Protein AF-A0A366ZRY8-F1 (afdb_monomer_lite)

Secondary structure (DSSP, 8-state):
-HHHHHHHHHHHHHHHHHHHHHHHHHHHHHHHHHHHHHHHH--HHHHHHSTT-SSHHHHHHHHHHHHHHHHHHHHHHHHHHHHHT--

pLDDT: mean 90.9, std 9.03, range [57.91, 98.31]

Structure (mmCIF, N/CA/C/O backbone):
data_AF-A0A366ZRY8-F1
#
_entry.id   AF-A0A366ZRY8-F1
#
loop_
_atom_site.group_PDB
_atom_site.id
_atom_site.type_symbol
_atom_site.label_atom_id
_atom_site.label_alt_id
_atom_site.label_comp_id
_atom_site.label_asym_id
_atom_site.label_entity_id
_atom_site.label_seq_id
_atom_site.pdbx_PDB_ins_code
_atom_site.Cartn_x
_atom_site.Cartn_y
_atom_site.Cartn_z
_atom_site.occupancy
_atom_site.B_iso_or_equiv
_atom_site.auth_seq_id
_atom_site.auth_comp_id
_atom_site.auth_asym_id
_atom_site.auth_atom_id
_atom_site.pdbx_PDB_model_num
ATOM 1 N N . MET A 1 1 ? -20.855 7.732 34.364 1.00 57.91 1 MET A N 1
ATOM 2 C CA . MET A 1 1 ? -20.543 8.304 33.024 1.00 57.91 1 MET A CA 1
ATOM 3 C C . MET A 1 1 ? -19.084 8.113 32.582 1.00 57.91 1 MET A C 1
ATOM 5 O O . MET A 1 1 ? -18.865 7.957 31.385 1.00 57.91 1 MET A O 1
ATOM 9 N N . ALA A 1 2 ? -18.106 8.032 33.497 1.00 63.44 2 ALA A N 1
ATOM 10 C CA . ALA A 1 2 ? -16.674 7.882 33.184 1.00 63.44 2 ALA A CA 1
ATOM 11 C C . ALA A 1 2 ? -16.315 6.700 32.249 1.00 63.44 2 ALA A C 1
ATOM 13 O O . ALA A 1 2 ? -15.501 6.852 31.340 1.00 63.44 2 ALA A O 1
ATOM 14 N N . GLY A 1 3 ? -16.980 5.545 32.386 1.00 69.56 3 GLY A N 1
ATOM 15 C CA . GLY A 1 3 ? -16.725 4.376 31.529 1.00 69.56 3 GLY A CA 1
ATOM 16 C C . GLY A 1 3 ? -17.104 4.559 30.050 1.00 69.56 3 GLY A C 1
ATOM 17 O O . GLY A 1 3 ? -16.479 3.951 29.183 1.00 69.56 3 GLY A O 1
ATOM 18 N N . ARG A 1 4 ? -18.087 5.419 29.736 1.00 70.88 4 ARG A N 1
ATOM 19 C CA . ARG A 1 4 ? -18.488 5.717 28.345 1.00 70.88 4 ARG A CA 1
ATOM 20 C C . ARG A 1 4 ? -17.513 6.678 27.662 1.00 70.88 4 ARG A C 1
ATOM 22 O O . ARG A 1 4 ? -17.192 6.467 26.495 1.00 70.88 4 ARG A O 1
ATOM 29 N N . LEU A 1 5 ? -17.002 7.676 28.389 1.00 72.75 5 LEU A N 1
ATOM 30 C CA . LEU A 1 5 ? -15.960 8.579 27.882 1.00 72.75 5 LEU A CA 1
ATOM 31 C C . LEU A 1 5 ? -14.662 7.818 27.593 1.00 72.75 5 LEU A C 1
ATOM 33 O O . LEU A 1 5 ? -14.139 7.912 26.488 1.00 72.75 5 LEU A O 1
ATOM 37 N N . ARG A 1 6 ? -14.201 6.980 28.531 1.00 70.12 6 ARG A N 1
ATOM 38 C CA . ARG A 1 6 ? -12.970 6.189 28.369 1.00 70.12 6 ARG A CA 1
ATOM 39 C C . ARG A 1 6 ? -13.027 5.241 27.162 1.00 70.12 6 ARG A C 1
ATOM 41 O O . ARG A 1 6 ? -12.049 5.128 26.432 1.00 70.12 6 ARG A O 1
ATOM 48 N N . ARG A 1 7 ? -14.186 4.622 26.891 1.00 73.25 7 ARG A N 1
ATOM 49 C CA . ARG A 1 7 ? -14.389 3.801 25.680 1.00 73.25 7 ARG A CA 1
ATOM 50 C C . ARG A 1 7 ? -14.317 4.621 24.392 1.00 73.25 7 ARG A C 1
ATOM 52 O O . ARG A 1 7 ? -13.720 4.155 23.432 1.00 73.25 7 ARG A O 1
ATOM 59 N N . ARG A 1 8 ? -14.888 5.830 24.356 1.00 73.75 8 ARG A N 1
ATOM 60 C CA . ARG A 1 8 ? -14.834 6.705 23.167 1.00 73.75 8 ARG A CA 1
ATOM 61 C C . ARG A 1 8 ? -13.421 7.218 22.887 1.00 73.75 8 ARG A C 1
ATOM 63 O O . ARG A 1 8 ? -13.004 7.199 21.734 1.00 73.75 8 ARG A O 1
ATOM 70 N N . VAL A 1 9 ? -12.682 7.595 23.932 1.00 80.19 9 VAL A N 1
ATOM 71 C CA . VAL A 1 9 ? -11.294 8.080 23.827 1.00 80.19 9 VAL A CA 1
ATOM 72 C C . VAL A 1 9 ? -10.365 7.033 23.207 1.00 80.19 9 VAL A C 1
ATOM 74 O O . VAL A 1 9 ? -9.470 7.399 22.462 1.00 80.19 9 VAL A O 1
ATOM 77 N N . VAL A 1 10 ? -10.598 5.738 23.446 1.00 79.38 10 VAL A N 1
ATOM 78 C CA . VAL A 1 10 ? -9.807 4.652 22.833 1.00 79.38 10 VAL A CA 1
ATOM 79 C C . VAL A 1 10 ? -10.384 4.208 21.482 1.00 79.38 10 VAL A C 1
ATOM 81 O O . VAL A 1 10 ? -9.639 3.911 20.549 1.00 79.38 10 VAL A O 1
ATOM 84 N N . ALA A 1 11 ? -11.713 4.190 21.339 1.00 83.81 11 ALA A N 1
ATOM 85 C CA . ALA A 1 11 ? -12.371 3.725 20.120 1.00 83.81 11 ALA A CA 1
ATOM 86 C C . ALA A 1 11 ? -12.112 4.633 18.910 1.00 83.81 11 ALA A C 1
ATOM 88 O O . ALA A 1 11 ? -11.934 4.112 17.810 1.00 83.81 11 ALA A O 1
ATOM 89 N N . VAL A 1 12 ? -12.078 5.959 19.097 1.00 87.62 12 VAL A N 1
ATOM 90 C CA . VAL A 1 12 ? -11.874 6.916 17.995 1.00 87.62 12 VAL A CA 1
ATOM 91 C C . VAL A 1 12 ? -10.475 6.774 17.374 1.00 87.62 12 VAL A C 1
ATOM 93 O O . VAL A 1 12 ? -10.409 6.493 16.176 1.00 87.62 12 VAL A O 1
ATOM 96 N N . PRO A 1 13 ? -9.359 6.843 18.130 1.00 88.69 13 PRO A N 1
ATOM 97 C CA . PRO A 1 13 ? -8.026 6.600 17.574 1.00 88.69 13 PRO A CA 1
ATOM 98 C C . PRO A 1 13 ? -7.900 5.222 16.924 1.00 88.69 13 PRO A C 1
ATOM 100 O O . PRO A 1 13 ? -7.340 5.090 15.841 1.00 88.69 13 PRO A O 1
ATOM 103 N N . ALA A 1 14 ? -8.475 4.187 17.539 1.00 89.25 14 ALA A N 1
ATOM 104 C CA . ALA A 1 14 ? -8.410 2.836 17.000 1.00 89.25 14 ALA A CA 1
ATOM 105 C C . ALA A 1 14 ? -9.173 2.673 15.671 1.00 89.25 14 ALA A C 1
ATOM 107 O O . ALA A 1 14 ? -8.750 1.895 14.811 1.00 89.25 14 ALA A O 1
ATOM 108 N N . LEU A 1 15 ? -10.292 3.385 15.496 1.00 91.75 15 LEU A N 1
ATOM 109 C CA . LEU A 1 15 ? -11.026 3.465 14.230 1.00 91.75 15 LEU A CA 1
ATOM 110 C C . LEU A 1 15 ? -10.232 4.228 13.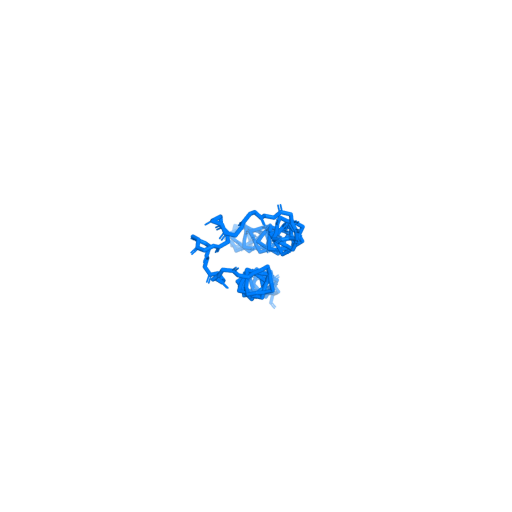167 1.00 91.75 15 LEU A C 1
ATOM 112 O O . LEU A 1 15 ? -10.152 3.753 12.037 1.00 91.75 15 LEU A O 1
ATOM 116 N N . LEU A 1 16 ? -9.602 5.349 13.532 1.00 93.50 16 LEU A N 1
ATOM 117 C CA . LEU A 1 16 ? -8.752 6.125 12.623 1.00 93.50 16 LEU A CA 1
ATOM 118 C C . LEU A 1 16 ? -7.567 5.298 12.117 1.00 93.50 16 LEU A C 1
ATOM 120 O O . LEU A 1 16 ? -7.345 5.237 10.912 1.00 93.50 16 LEU A O 1
ATOM 124 N N . LEU A 1 17 ? -6.866 4.586 13.006 1.00 93.19 17 LEU A N 1
ATOM 125 C CA . LEU A 1 17 ? -5.766 3.690 12.626 1.00 93.19 17 LEU A CA 1
ATOM 126 C C . LEU A 1 17 ? -6.214 2.618 11.628 1.00 93.19 17 LEU A C 1
ATOM 128 O O . LEU A 1 17 ? -5.503 2.320 10.674 1.00 93.19 17 LEU A O 1
ATOM 132 N N . GLN A 1 18 ? -7.411 2.063 11.814 1.00 94.31 18 GLN A N 1
ATOM 133 C CA . GLN A 1 18 ? -7.961 1.089 10.875 1.00 94.31 18 GLN A CA 1
ATOM 134 C C . GLN A 1 18 ? -8.346 1.705 9.538 1.00 94.31 18 GLN A C 1
ATOM 136 O O . GLN A 1 18 ? -8.041 1.109 8.512 1.00 94.31 18 GLN A O 1
ATOM 141 N N . GLY A 1 19 ? -8.984 2.876 9.538 1.00 95.56 19 GLY A N 1
ATOM 142 C CA . GLY A 1 19 ? -9.314 3.591 8.306 1.00 95.56 19 GLY A CA 1
ATOM 143 C C . GLY A 1 19 ? -8.060 3.918 7.496 1.00 95.56 19 GLY A C 1
ATOM 144 O O . GLY A 1 19 ? -7.988 3.583 6.317 1.00 95.56 19 GLY A O 1
ATOM 145 N N . LEU A 1 20 ? -7.039 4.476 8.153 1.00 96.25 20 LEU A N 1
ATOM 146 C CA . LEU A 1 20 ? -5.739 4.769 7.543 1.00 96.25 20 LEU A CA 1
ATOM 147 C C . LEU A 1 20 ? -5.041 3.502 7.045 1.00 96.25 20 LEU A C 1
ATOM 149 O O . LEU A 1 20 ? -4.504 3.494 5.943 1.00 96.25 20 LEU A O 1
ATOM 153 N N . GLY A 1 21 ? -5.078 2.423 7.827 1.00 97.19 21 GLY A N 1
ATOM 154 C CA . GLY A 1 21 ? -4.478 1.152 7.444 1.00 97.19 21 GLY A CA 1
ATOM 155 C C . GLY A 1 21 ? -5.141 0.524 6.216 1.00 97.19 21 GLY A C 1
ATOM 156 O O . GLY A 1 21 ? -4.444 0.102 5.297 1.00 97.19 21 GLY A O 1
ATOM 157 N N . VAL A 1 22 ? -6.478 0.514 6.156 1.00 97.69 22 VAL A N 1
ATOM 158 C CA . VAL A 1 22 ? -7.226 0.040 4.978 1.00 97.69 22 VAL A CA 1
ATOM 159 C C . VAL A 1 22 ? -6.921 0.910 3.763 1.00 97.69 22 VAL A C 1
ATOM 161 O O . VAL A 1 22 ? -6.624 0.375 2.697 1.00 97.69 22 VAL A O 1
ATOM 164 N N . LEU A 1 23 ? -6.937 2.235 3.922 1.00 97.81 23 LEU A N 1
ATOM 165 C CA . LEU A 1 23 ? -6.618 3.159 2.838 1.00 97.81 23 LEU A CA 1
ATOM 166 C C . LEU A 1 23 ? -5.198 2.929 2.303 1.00 97.81 23 LEU A C 1
ATOM 168 O O . LEU A 1 23 ? -5.011 2.855 1.092 1.00 97.81 23 LEU A O 1
ATOM 172 N N . ALA A 1 24 ? -4.214 2.747 3.187 1.00 97.19 24 ALA A N 1
ATOM 173 C CA . ALA A 1 24 ? -2.836 2.454 2.802 1.00 97.19 24 ALA A CA 1
ATOM 174 C C . ALA A 1 24 ? -2.723 1.145 2.006 1.00 97.19 24 ALA A C 1
ATOM 176 O O . ALA A 1 24 ? -2.039 1.118 0.986 1.00 97.19 24 ALA A O 1
ATOM 177 N N . VAL A 1 25 ? -3.428 0.083 2.416 1.00 97.94 25 VAL A N 1
ATOM 178 C CA . VAL A 1 25 ? -3.457 -1.198 1.683 1.00 97.94 25 VAL A CA 1
ATOM 179 C C . VAL A 1 25 ? -4.079 -1.031 0.296 1.00 97.94 25 VAL A C 1
ATOM 181 O O . VAL A 1 25 ? -3.530 -1.536 -0.681 1.00 97.94 25 VAL A O 1
ATOM 184 N N . VAL A 1 26 ? -5.193 -0.302 0.187 1.00 98.12 26 VAL A N 1
ATOM 185 C CA . VAL A 1 26 ? -5.857 -0.052 -1.103 1.00 98.12 26 VAL A CA 1
ATOM 186 C C . VAL A 1 26 ? -4.951 0.753 -2.031 1.00 98.12 26 VAL A C 1
ATOM 188 O O . VAL A 1 26 ? -4.738 0.355 -3.174 1.00 98.12 26 VAL A O 1
ATOM 191 N N . LEU A 1 27 ? -4.366 1.848 -1.542 1.00 97.06 27 LEU A N 1
ATOM 192 C CA . LEU A 1 27 ? -3.455 2.679 -2.332 1.00 97.06 27 LEU A CA 1
ATOM 193 C C . LEU A 1 27 ? -2.190 1.919 -2.735 1.00 97.06 27 LEU A C 1
ATOM 195 O O . LEU A 1 27 ? -1.711 2.088 -3.853 1.00 97.06 27 LEU A O 1
ATOM 199 N N . ALA A 1 28 ? -1.668 1.054 -1.863 1.00 97.69 28 ALA A N 1
ATOM 200 C CA . ALA A 1 28 ? -0.556 0.173 -2.190 1.00 97.69 28 ALA A CA 1
ATOM 201 C C . ALA A 1 28 ? -0.915 -0.802 -3.320 1.00 97.69 28 ALA A C 1
ATOM 203 O O . ALA A 1 28 ? -0.151 -0.932 -4.273 1.00 97.69 28 ALA A O 1
ATOM 204 N N . ALA A 1 29 ? -2.089 -1.436 -3.260 1.00 96.38 29 ALA A N 1
ATOM 205 C CA . ALA A 1 29 ? -2.558 -2.337 -4.311 1.00 96.38 29 ALA A CA 1
ATOM 206 C C . ALA A 1 29 ? -2.740 -1.604 -5.649 1.00 96.38 29 ALA A C 1
ATOM 208 O O . ALA A 1 29 ? -2.231 -2.057 -6.674 1.00 96.38 29 ALA A O 1
ATOM 209 N N . VAL A 1 30 ? -3.388 -0.432 -5.631 1.00 97.12 30 VAL A N 1
ATOM 210 C CA . VAL A 1 30 ? -3.534 0.425 -6.818 1.00 97.12 30 VAL A CA 1
ATOM 211 C C . VAL A 1 30 ? -2.165 0.807 -7.370 1.00 97.12 30 VAL A C 1
ATOM 213 O O . VAL A 1 30 ? -1.943 0.678 -8.568 1.00 97.12 30 VAL A O 1
ATOM 216 N N . ARG A 1 31 ? -1.223 1.217 -6.512 1.00 92.50 31 ARG A N 1
ATOM 217 C CA . ARG A 1 31 ? 0.143 1.570 -6.919 1.00 92.50 31 ARG A CA 1
ATOM 218 C C . ARG A 1 31 ? 0.862 0.397 -7.579 1.00 92.50 31 ARG A C 1
ATOM 220 O O . ARG A 1 31 ? 1.500 0.611 -8.603 1.00 92.50 31 ARG A O 1
ATOM 227 N N . ALA A 1 32 ? 0.768 -0.807 -7.016 1.00 92.81 32 ALA A N 1
ATOM 228 C CA . ALA A 1 32 ? 1.413 -1.998 -7.568 1.00 92.81 32 ALA A CA 1
ATOM 229 C C . ALA A 1 32 ? 0.895 -2.320 -8.978 1.00 92.81 32 ALA A C 1
ATOM 231 O O . ALA A 1 32 ? 1.689 -2.525 -9.893 1.00 92.81 32 ALA A O 1
ATOM 232 N N . VAL A 1 33 ? -0.430 -2.305 -9.161 1.00 95.69 33 VAL A N 1
ATOM 233 C CA . VAL A 1 33 ? -1.066 -2.569 -10.461 1.00 95.69 33 VAL A CA 1
ATOM 234 C C . VAL A 1 33 ? -0.754 -1.455 -11.457 1.00 95.69 33 VAL A C 1
ATOM 236 O O . VAL A 1 33 ? -0.336 -1.728 -12.580 1.00 95.69 33 VAL A O 1
ATOM 239 N N . TRP A 1 34 ? -0.909 -0.198 -11.038 1.00 94.69 34 TRP A N 1
ATOM 240 C CA . TRP A 1 34 ? -0.648 0.965 -11.880 1.00 94.69 34 TRP A CA 1
ATOM 241 C C . TRP A 1 34 ? 0.787 0.979 -12.403 1.00 94.69 34 TRP A C 1
ATOM 243 O O . TRP A 1 34 ? 0.992 1.169 -13.598 1.00 94.69 34 TRP A O 1
ATOM 253 N N . PHE A 1 35 ? 1.782 0.738 -11.542 1.00 92.25 35 PHE A N 1
ATOM 254 C CA . PHE A 1 35 ? 3.182 0.764 -11.970 1.00 92.25 35 PHE A CA 1
ATOM 255 C C . PHE A 1 35 ? 3.548 -0.382 -12.906 1.00 92.25 35 PHE A C 1
ATOM 257 O O . PHE A 1 35 ? 4.369 -0.167 -13.790 1.00 92.25 35 PHE A O 1
ATOM 264 N N . ALA A 1 36 ? 2.930 -1.556 -12.763 1.00 92.00 36 ALA A N 1
ATOM 265 C CA . ALA A 1 36 ? 3.119 -2.641 -13.721 1.00 92.00 36 ALA A CA 1
ATOM 266 C C . ALA A 1 36 ? 2.593 -2.257 -15.118 1.00 92.00 36 ALA A C 1
ATOM 268 O O . ALA A 1 36 ? 3.266 -2.497 -16.118 1.00 92.00 36 ALA A O 1
ATOM 269 N N . ILE A 1 37 ? 1.420 -1.613 -15.183 1.00 95.75 37 ILE A N 1
ATOM 270 C CA . ILE A 1 37 ? 0.820 -1.146 -16.444 1.00 95.75 37 ILE A CA 1
ATOM 271 C C . ILE A 1 37 ? 1.654 -0.017 -17.056 1.00 95.75 37 ILE A C 1
ATOM 273 O O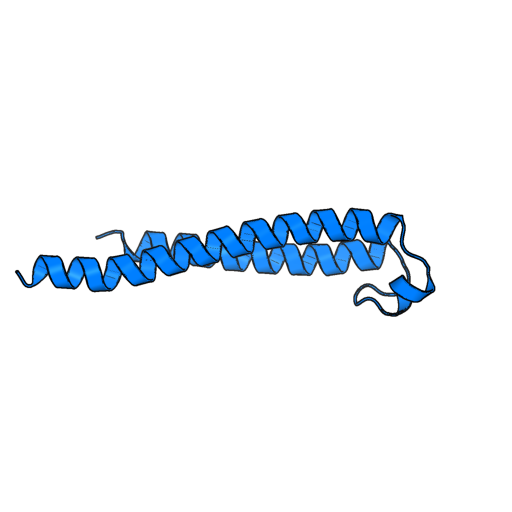 . ILE A 1 37 ? 1.988 -0.072 -18.236 1.00 95.75 37 ILE A O 1
ATOM 277 N N . TRP A 1 38 ? 2.017 0.990 -16.257 1.00 96.50 38 TRP A N 1
ATOM 278 C CA . TRP A 1 38 ? 2.837 2.111 -16.712 1.00 96.50 38 TRP A CA 1
ATOM 279 C C . TRP A 1 38 ? 4.197 1.636 -17.232 1.00 96.50 38 TRP A C 1
ATOM 281 O O . TRP A 1 38 ? 4.580 1.992 -18.340 1.00 96.50 38 TRP A O 1
ATOM 291 N N . ALA A 1 39 ? 4.895 0.777 -16.482 1.00 94.88 39 ALA A N 1
ATOM 292 C CA . ALA A 1 39 ? 6.223 0.303 -16.859 1.00 94.88 39 ALA A CA 1
ATOM 293 C C . ALA A 1 39 ? 6.216 -0.495 -18.173 1.00 94.88 39 ALA A C 1
ATOM 295 O O . ALA A 1 39 ? 7.196 -0.450 -18.909 1.00 94.88 39 ALA A O 1
ATOM 296 N N . ALA A 1 40 ? 5.121 -1.198 -18.484 1.00 94.31 40 ALA A N 1
ATOM 297 C CA . ALA A 1 40 ? 4.979 -1.947 -19.731 1.00 94.31 40 ALA A CA 1
ATOM 298 C C . ALA A 1 40 ? 4.874 -1.052 -20.981 1.00 94.31 40 ALA A C 1
ATOM 300 O O . ALA A 1 40 ? 5.190 -1.514 -22.075 1.00 94.31 40 ALA A O 1
ATOM 301 N N . GLY A 1 41 ? 4.430 0.201 -20.827 1.00 94.31 41 GLY A N 1
ATOM 302 C CA . GLY A 1 41 ? 4.280 1.166 -21.922 1.00 94.31 41 GLY A CA 1
ATOM 303 C C . GLY A 1 41 ? 5.230 2.364 -21.859 1.00 94.31 41 GLY A C 1
ATOM 304 O O . GLY A 1 41 ? 5.147 3.232 -22.722 1.00 94.31 41 GLY A O 1
ATOM 305 N N . ALA A 1 42 ? 6.090 2.444 -20.844 1.00 94.12 42 ALA A N 1
ATOM 306 C CA . ALA A 1 42 ? 6.966 3.588 -20.624 1.00 94.12 42 ALA A CA 1
ATOM 307 C C . ALA A 1 42 ? 8.159 3.598 -21.590 1.00 94.12 42 ALA A C 1
ATOM 309 O O . ALA A 1 42 ? 8.744 2.557 -21.899 1.00 94.12 42 ALA A O 1
ATOM 310 N N . GLU A 1 43 ? 8.561 4.795 -22.015 1.00 94.75 43 GLU A N 1
ATOM 311 C CA . GLU A 1 43 ? 9.783 4.980 -22.790 1.00 94.75 43 GLU A CA 1
ATOM 312 C C . GLU A 1 43 ? 11.029 4.743 -21.921 1.00 94.75 43 GLU A C 1
ATOM 314 O O . GLU A 1 43 ? 11.035 4.980 -20.710 1.00 94.75 43 GLU A O 1
ATOM 319 N N . SER A 1 44 ? 12.134 4.319 -22.542 1.00 90.00 44 SER A N 1
ATOM 320 C CA . SER A 1 44 ? 13.394 4.060 -21.829 1.00 90.00 44 SER A CA 1
ATOM 321 C C . SER A 1 44 ? 13.925 5.285 -21.074 1.00 90.00 44 SER A C 1
ATOM 323 O O . SER A 1 44 ? 14.552 5.127 -20.027 1.00 90.00 44 SER A O 1
ATOM 325 N N . ALA A 1 45 ? 13.671 6.498 -21.583 1.00 93.38 45 ALA A N 1
ATOM 326 C CA . ALA A 1 45 ? 14.051 7.746 -20.923 1.00 93.38 45 ALA A CA 1
ATOM 327 C C . ALA A 1 45 ? 13.298 7.937 -19.596 1.00 93.38 45 ALA A C 1
ATOM 329 O O . ALA A 1 45 ? 13.919 8.224 -18.573 1.00 93.38 45 ALA A O 1
ATOM 330 N N . ASP A 1 46 ? 11.989 7.678 -19.584 1.00 93.94 46 ASP A N 1
ATOM 331 C CA . ASP A 1 46 ? 11.168 7.751 -18.375 1.00 93.94 46 ASP A CA 1
ATOM 332 C C . ASP A 1 46 ? 11.579 6.677 -17.363 1.00 93.94 46 ASP A C 1
ATOM 334 O O . ASP A 1 46 ? 11.770 6.967 -16.178 1.00 93.94 46 ASP A O 1
ATOM 338 N N . LEU A 1 47 ? 11.802 5.443 -17.829 1.00 93.06 47 LEU A N 1
ATOM 339 C CA . LEU A 1 47 ? 12.264 4.341 -16.982 1.00 93.06 47 LE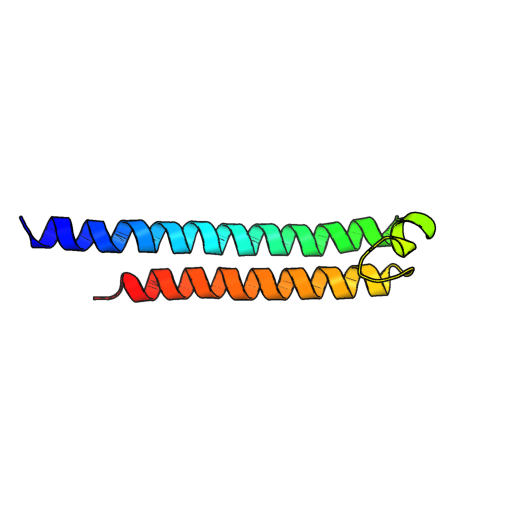U A CA 1
ATOM 340 C C . LEU A 1 47 ? 13.610 4.661 -16.324 1.00 93.06 47 LEU A C 1
ATOM 342 O O . LEU A 1 47 ? 13.770 4.419 -15.127 1.00 93.06 47 LEU A O 1
ATOM 346 N N . ALA A 1 48 ? 14.550 5.262 -17.060 1.00 93.31 48 ALA A N 1
ATOM 347 C CA . ALA A 1 48 ? 15.863 5.641 -16.538 1.00 93.31 48 ALA A CA 1
ATOM 348 C C . ALA A 1 48 ? 15.789 6.662 -15.388 1.00 93.31 48 ALA A C 1
ATOM 350 O O . ALA A 1 48 ? 16.661 6.657 -14.520 1.00 93.31 48 ALA A O 1
ATOM 351 N N . THR A 1 49 ? 14.746 7.499 -15.348 1.00 93.88 49 THR A N 1
ATOM 352 C CA . THR A 1 49 ? 14.501 8.438 -14.234 1.00 93.88 49 THR A CA 1
ATOM 353 C C . THR A 1 49 ? 13.731 7.816 -13.064 1.00 93.88 49 THR A C 1
ATOM 355 O O . THR A 1 49 ? 13.637 8.410 -11.988 1.00 93.88 49 THR A O 1
ATOM 358 N N . SER A 1 50 ? 13.190 6.607 -13.239 1.00 92.50 50 SER A N 1
ATOM 359 C CA . SER A 1 50 ? 12.435 5.895 -12.211 1.00 92.50 50 SER A CA 1
ATOM 360 C C . SER A 1 50 ? 13.349 5.192 -11.198 1.00 92.50 50 SER A C 1
ATOM 362 O O . SER A 1 50 ? 14.468 4.782 -11.500 1.00 92.50 50 SER A O 1
ATOM 364 N N . TRP A 1 51 ? 12.844 4.955 -9.983 1.00 86.56 51 TRP A N 1
ATOM 365 C CA . TRP A 1 51 ? 13.602 4.275 -8.920 1.00 86.56 51 TRP A CA 1
ATOM 366 C C . TRP A 1 51 ? 13.954 2.806 -9.208 1.00 86.56 51 TRP A C 1
ATOM 368 O O . TRP A 1 51 ? 14.749 2.227 -8.474 1.00 86.56 51 TRP A O 1
ATOM 378 N N . GLY A 1 52 ? 13.371 2.181 -10.237 1.00 86.06 52 GLY A N 1
ATOM 379 C CA . GLY A 1 52 ? 13.703 0.804 -10.621 1.00 86.06 52 GLY A CA 1
ATOM 380 C C . GLY A 1 52 ? 14.701 0.683 -11.768 1.00 86.06 52 GLY A C 1
ATOM 381 O O . GLY A 1 52 ? 14.929 -0.424 -12.256 1.00 86.06 52 GLY A O 1
ATOM 382 N N . GLY A 1 53 ? 15.305 1.797 -12.185 1.00 86.00 53 GLY A N 1
ATOM 383 C CA . GLY A 1 53 ? 16.283 1.826 -13.265 1.00 86.00 53 GLY A CA 1
ATOM 384 C C . GLY A 1 53 ? 15.653 1.690 -14.656 1.00 86.00 53 GLY A C 1
ATOM 385 O O . GLY A 1 53 ? 14.431 1.678 -14.798 1.00 86.00 53 GLY A O 1
ATOM 386 N N . PRO A 1 54 ? 16.475 1.555 -15.710 1.00 93.06 54 PRO A N 1
ATOM 387 C CA . PRO A 1 54 ? 16.066 1.779 -17.101 1.00 93.06 54 PRO A CA 1
ATOM 388 C C . PRO A 1 54 ? 15.233 0.641 -17.712 1.00 93.06 54 PRO A C 1
ATOM 390 O O . PRO A 1 54 ? 15.107 0.556 -18.929 1.00 93.06 54 PRO A O 1
ATOM 393 N N . THR A 1 55 ? 14.692 -0.270 -16.900 1.00 93.69 55 THR A N 1
ATOM 394 C CA . THR A 1 55 ? 13.947 -1.438 -17.385 1.00 93.69 55 THR A CA 1
ATOM 395 C C . THR A 1 55 ? 12.561 -1.500 -16.765 1.00 93.69 55 THR A C 1
ATOM 397 O O . THR A 1 55 ? 12.384 -1.237 -15.574 1.00 93.69 55 THR A O 1
ATOM 400 N N . ALA A 1 56 ? 11.581 -1.935 -17.557 1.00 93.25 56 ALA A N 1
ATOM 401 C CA . ALA A 1 56 ? 10.211 -2.133 -17.093 1.00 93.25 56 ALA A CA 1
ATOM 402 C C . ALA A 1 56 ? 10.130 -3.127 -15.920 1.00 93.25 56 ALA A C 1
ATOM 404 O O . ALA A 1 56 ? 9.378 -2.928 -14.963 1.00 93.25 56 ALA A O 1
ATOM 405 N N . ILE A 1 57 ? 10.951 -4.184 -15.969 1.00 94.44 57 ILE A N 1
ATOM 406 C CA . ILE A 1 57 ? 11.034 -5.202 -14.915 1.00 94.44 57 ILE A CA 1
ATOM 407 C C . ILE A 1 57 ? 11.565 -4.580 -13.621 1.00 94.44 57 ILE A C 1
ATOM 409 O O . ILE A 1 57 ? 10.937 -4.725 -12.574 1.00 94.44 57 ILE A O 1
ATOM 413 N N . GLY A 1 58 ? 12.681 -3.848 -13.687 1.00 93.56 58 GLY A N 1
ATOM 414 C CA . GLY A 1 58 ? 13.256 -3.180 -12.521 1.00 93.56 58 GLY A CA 1
ATOM 415 C C . GLY A 1 58 ? 12.292 -2.169 -11.894 1.00 93.56 58 GLY A C 1
ATOM 416 O O . GLY A 1 58 ? 12.058 -2.210 -10.683 1.00 93.56 58 GLY A O 1
ATOM 417 N N . ALA A 1 59 ? 11.646 -1.333 -12.718 1.00 92.81 59 ALA A N 1
ATOM 418 C CA . ALA A 1 59 ? 10.598 -0.402 -12.292 1.00 92.81 59 ALA A CA 1
ATOM 419 C C . ALA A 1 59 ? 9.457 -1.117 -11.558 1.00 92.81 59 ALA A C 1
ATOM 421 O O . ALA A 1 59 ? 9.109 -0.727 -10.438 1.00 92.81 59 ALA A O 1
ATOM 422 N N . THR A 1 60 ? 8.929 -2.194 -12.139 1.00 94.62 60 THR A N 1
ATOM 423 C CA . THR A 1 60 ? 7.832 -2.982 -11.559 1.00 94.62 60 THR A CA 1
ATOM 424 C C . THR A 1 60 ? 8.231 -3.620 -10.229 1.00 94.62 60 THR A C 1
ATOM 426 O O . THR A 1 60 ? 7.475 -3.536 -9.263 1.00 94.62 60 THR A O 1
ATOM 429 N N . LEU A 1 61 ? 9.425 -4.215 -10.140 1.00 95.62 61 LEU A N 1
ATOM 430 C CA . LEU A 1 61 ? 9.898 -4.879 -8.922 1.00 95.62 61 LEU A CA 1
ATOM 431 C C . LEU A 1 61 ? 10.090 -3.894 -7.767 1.00 95.62 61 LEU A C 1
ATOM 433 O O . LEU A 1 61 ? 9.607 -4.147 -6.664 1.00 95.62 61 LEU A O 1
ATOM 437 N N . VAL A 1 62 ? 10.746 -2.755 -8.008 1.00 96.06 62 VAL A N 1
ATOM 438 C CA . VAL A 1 62 ? 10.987 -1.753 -6.957 1.00 96.06 62 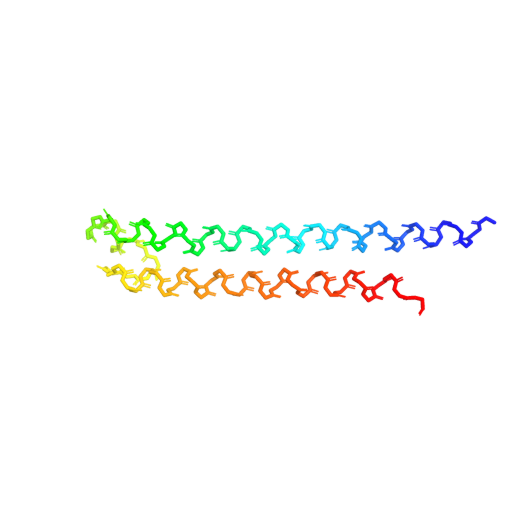VAL A CA 1
ATOM 439 C C . VAL A 1 62 ? 9.674 -1.139 -6.476 1.00 96.06 62 VAL A C 1
ATOM 441 O O . VAL A 1 62 ? 9.427 -1.059 -5.271 1.00 96.06 62 VAL A O 1
ATOM 444 N N . HIS A 1 63 ? 8.788 -0.752 -7.393 1.00 94.94 63 HIS A N 1
ATOM 445 C CA . HIS A 1 63 ? 7.507 -0.152 -7.020 1.00 94.94 63 HIS A CA 1
ATOM 446 C C . HIS A 1 63 ? 6.563 -1.168 -6.374 1.00 94.94 63 HIS A C 1
ATOM 448 O O . HIS A 1 63 ? 5.851 -0.819 -5.429 1.00 94.94 63 HIS A O 1
ATOM 454 N N . GLY A 1 64 ? 6.610 -2.426 -6.817 1.00 96.38 64 GLY A N 1
ATOM 455 C CA . GLY A 1 64 ? 5.925 -3.549 -6.185 1.00 96.38 64 GLY A CA 1
ATOM 456 C C . GLY A 1 64 ? 6.429 -3.815 -4.766 1.00 96.38 64 GLY A C 1
ATOM 457 O O . GLY A 1 64 ? 5.617 -3.981 -3.859 1.00 96.38 64 GLY A O 1
ATOM 458 N N . ALA A 1 65 ? 7.744 -3.771 -4.532 1.00 96.44 65 ALA A N 1
ATOM 459 C CA . ALA A 1 65 ? 8.326 -3.917 -3.197 1.00 96.44 65 ALA A CA 1
ATOM 460 C C . ALA A 1 65 ? 7.895 -2.778 -2.258 1.00 96.44 65 ALA A C 1
ATOM 462 O O . ALA A 1 65 ? 7.467 -3.029 -1.132 1.00 96.44 65 ALA A O 1
ATOM 463 N N . VAL A 1 66 ? 7.922 -1.528 -2.734 1.00 96.12 66 VAL A N 1
ATOM 464 C CA . VAL A 1 66 ? 7.422 -0.372 -1.968 1.00 96.12 66 VAL A CA 1
ATOM 465 C C . VAL A 1 66 ? 5.933 -0.528 -1.651 1.00 96.12 66 VAL A C 1
ATOM 467 O O . VAL A 1 66 ? 5.517 -0.296 -0.517 1.00 96.12 66 VAL A O 1
ATOM 470 N N . ALA A 1 67 ? 5.124 -0.962 -2.620 1.00 96.94 67 ALA A N 1
ATOM 471 C CA . ALA A 1 67 ? 3.712 -1.245 -2.391 1.00 96.94 67 ALA A CA 1
ATOM 472 C C . ALA A 1 67 ? 3.511 -2.358 -1.348 1.00 96.94 67 ALA A C 1
ATOM 474 O O . ALA A 1 67 ? 2.703 -2.196 -0.436 1.00 96.94 67 ALA A O 1
ATOM 475 N N . ALA A 1 68 ? 4.276 -3.448 -1.413 1.00 97.62 68 ALA A N 1
ATOM 476 C CA . ALA A 1 68 ? 4.202 -4.529 -0.432 1.00 97.62 68 ALA A CA 1
ATOM 477 C C . ALA A 1 68 ? 4.522 -4.039 0.991 1.00 97.62 68 ALA A C 1
ATOM 479 O O . ALA A 1 68 ? 3.802 -4.376 1.932 1.00 97.62 68 ALA A O 1
ATOM 480 N N . LEU A 1 69 ? 5.541 -3.186 1.152 1.00 97.81 69 LEU A N 1
ATOM 481 C CA . LEU A 1 69 ? 5.884 -2.578 2.443 1.00 97.81 69 LEU A CA 1
ATOM 482 C C . LEU A 1 69 ? 4.763 -1.672 2.973 1.00 97.81 69 LEU A C 1
ATOM 484 O O . LEU A 1 69 ? 4.402 -1.760 4.148 1.00 97.81 69 LEU A O 1
ATOM 488 N N . LEU A 1 70 ? 4.169 -0.841 2.113 1.00 97.75 70 LEU A N 1
ATOM 489 C CA . LEU A 1 70 ? 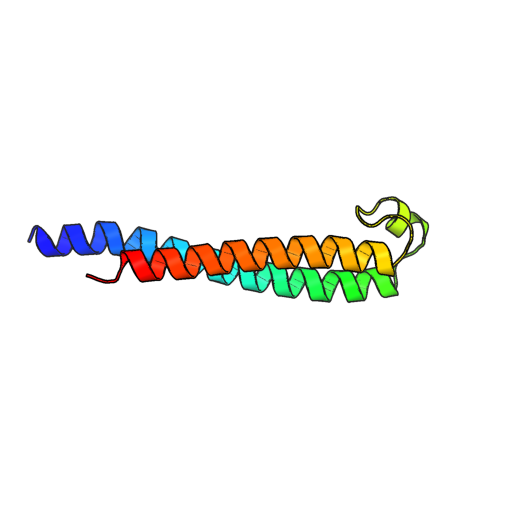3.036 0.016 2.482 1.00 97.75 70 LEU A CA 1
ATOM 490 C C . LEU A 1 70 ? 1.796 -0.800 2.864 1.00 97.75 70 LEU A C 1
ATOM 492 O O . LEU A 1 70 ? 1.128 -0.481 3.849 1.00 97.75 70 LEU A O 1
ATOM 496 N N . ALA A 1 71 ? 1.512 -1.878 2.133 1.00 97.56 71 ALA A N 1
ATOM 497 C CA . ALA A 1 71 ? 0.425 -2.794 2.455 1.00 97.56 71 ALA A CA 1
ATOM 498 C C . ALA A 1 71 ? 0.668 -3.504 3.796 1.00 97.56 71 ALA A C 1
ATOM 500 O O . ALA A 1 71 ? -0.245 -3.589 4.617 1.00 97.56 71 ALA A O 1
ATOM 501 N N . ALA A 1 72 ? 1.898 -3.955 4.062 1.00 98.31 72 ALA A N 1
ATOM 502 C CA . ALA A 1 72 ? 2.266 -4.563 5.338 1.00 98.31 72 ALA A CA 1
ATOM 503 C C . ALA A 1 72 ? 2.104 -3.577 6.507 1.00 98.31 72 ALA A C 1
ATOM 505 O O . ALA A 1 72 ? 1.499 -3.920 7.526 1.00 98.31 72 ALA A O 1
ATOM 506 N N . ALA A 1 73 ? 2.566 -2.333 6.347 1.00 97.88 73 ALA A N 1
ATOM 507 C CA . ALA A 1 73 ? 2.378 -1.279 7.342 1.00 97.88 73 ALA A CA 1
ATOM 508 C C . ALA A 1 73 ? 0.887 -0.978 7.572 1.00 97.88 73 ALA A C 1
ATOM 510 O O . ALA A 1 73 ? 0.433 -0.927 8.717 1.00 97.88 73 ALA A O 1
ATOM 511 N N . GLY A 1 74 ? 0.101 -0.855 6.499 1.00 97.75 74 GLY A N 1
ATOM 512 C CA . GLY A 1 74 ? -1.342 -0.631 6.576 1.00 97.75 74 GLY A CA 1
ATOM 513 C C . GLY A 1 74 ? -2.084 -1.769 7.284 1.00 97.75 74 GLY A C 1
ATOM 514 O O . GLY A 1 74 ? -2.878 -1.524 8.195 1.00 97.75 74 GLY A O 1
ATOM 515 N N . ALA A 1 75 ? -1.764 -3.022 6.957 1.00 97.94 75 ALA A N 1
ATOM 516 C CA . ALA A 1 75 ? -2.290 -4.193 7.656 1.00 97.94 75 ALA A CA 1
ATOM 517 C C . ALA A 1 75 ? -1.905 -4.185 9.147 1.00 97.94 75 ALA A C 1
ATOM 519 O O . ALA A 1 75 ? -2.743 -4.477 10.005 1.00 97.94 75 ALA A O 1
ATOM 520 N N . GLY A 1 76 ? -0.676 -3.773 9.472 1.00 97.25 76 GLY A N 1
ATOM 521 C CA . GLY A 1 76 ? -0.218 -3.554 10.843 1.00 97.25 76 GLY A CA 1
ATOM 522 C C . GLY A 1 76 ? -1.078 -2.544 11.606 1.00 97.25 76 GLY A C 1
ATOM 523 O O . GLY A 1 76 ? -1.517 -2.836 12.720 1.00 97.25 76 GLY A O 1
ATOM 524 N N . LEU A 1 77 ? -1.403 -1.399 10.995 1.00 96.25 77 LEU A N 1
ATOM 525 C CA . LEU A 1 77 ? -2.287 -0.385 11.590 1.00 96.25 77 LEU A CA 1
ATOM 526 C C . LEU A 1 77 ? -3.708 -0.916 11.813 1.00 96.25 77 LEU A C 1
ATOM 528 O O . LEU A 1 77 ? -4.313 -0.658 12.858 1.00 96.25 77 LEU A O 1
ATOM 532 N N . VAL A 1 78 ? -4.226 -1.720 10.878 1.00 96.69 78 VAL A N 1
ATOM 533 C CA . VAL A 1 78 ? -5.529 -2.383 11.034 1.00 96.69 78 VAL A CA 1
ATOM 534 C C . VAL A 1 78 ? -5.515 -3.333 12.230 1.00 96.69 78 VAL A C 1
ATOM 536 O O . VAL A 1 78 ? -6.426 -3.297 13.063 1.00 96.69 78 VAL A O 1
ATOM 539 N N . LEU A 1 79 ? -4.486 -4.176 12.344 1.00 96.44 79 LEU A N 1
ATOM 540 C CA . LEU A 1 79 ? -4.337 -5.119 13.454 1.00 96.44 79 LEU A CA 1
ATOM 541 C C . LEU A 1 79 ? -4.166 -4.397 14.792 1.00 96.44 79 LEU A C 1
ATOM 543 O O . LEU A 1 79 ? -4.809 -4.781 15.773 1.00 96.44 79 LEU A O 1
ATOM 547 N N . LEU A 1 80 ? -3.363 -3.333 14.830 1.00 93.69 80 LEU A N 1
ATOM 548 C CA . LEU A 1 80 ? -3.169 -2.507 16.017 1.00 93.69 80 LEU A CA 1
ATOM 549 C C . LEU A 1 80 ? -4.490 -1.872 16.463 1.00 93.69 80 LEU A C 1
ATOM 551 O O . LEU A 1 80 ? -4.892 -2.036 17.614 1.00 93.69 80 LEU A O 1
ATOM 555 N N . GLY A 1 81 ? -5.228 -1.242 15.546 1.00 91.56 81 GLY A N 1
ATOM 556 C CA . GLY A 1 81 ? -6.542 -0.678 15.848 1.00 91.56 81 GLY A CA 1
ATOM 557 C C . GLY A 1 81 ? -7.545 -1.736 16.326 1.00 91.56 81 GLY A C 1
ATOM 558 O O . GLY A 1 81 ? -8.350 -1.470 17.217 1.00 91.56 81 GLY A O 1
ATOM 559 N N . ARG A 1 82 ? -7.496 -2.968 15.802 1.00 92.94 82 ARG A N 1
ATOM 560 C CA . ARG A 1 82 ? -8.327 -4.075 16.314 1.00 92.94 82 ARG A CA 1
ATOM 561 C C . ARG A 1 82 ? -7.943 -4.464 17.739 1.00 92.94 82 ARG A C 1
ATOM 563 O O . ARG A 1 82 ? -8.843 -4.642 18.556 1.00 92.94 82 ARG A O 1
ATOM 570 N N . ARG A 1 83 ? -6.644 -4.574 18.042 1.00 90.19 83 ARG A N 1
ATOM 571 C CA . ARG A 1 83 ? -6.146 -4.908 19.389 1.00 90.19 83 ARG A CA 1
ATOM 572 C C . ARG A 1 83 ? -6.546 -3.855 20.418 1.00 90.19 83 ARG A C 1
ATOM 574 O O . ARG A 1 83 ? -7.046 -4.226 21.467 1.00 90.19 83 ARG A O 1
ATOM 581 N N . LEU A 1 84 ? -6.439 -2.570 20.082 1.00 87.75 84 LEU A N 1
ATOM 582 C CA . LEU A 1 84 ? -6.818 -1.464 20.974 1.00 87.75 84 LEU A CA 1
ATOM 583 C C . LEU A 1 84 ? -8.317 -1.428 21.322 1.00 87.75 84 LEU A C 1
ATOM 585 O O . LEU A 1 84 ? -8.705 -0.784 22.292 1.00 87.75 84 LEU A O 1
ATOM 589 N N . ARG A 1 85 ? -9.172 -2.099 20.539 1.00 84.12 85 ARG A N 1
ATOM 590 C CA . ARG A 1 85 ? -10.617 -2.206 20.809 1.00 84.12 85 ARG A CA 1
ATOM 591 C C . ARG A 1 85 ? -11.022 -3.504 21.503 1.00 84.12 85 ARG A C 1
ATOM 593 O O . ARG A 1 85 ? -12.199 -3.634 21.840 1.00 84.12 85 ARG A O 1
ATOM 600 N N . ARG A 1 86 ? -10.111 -4.468 21.671 1.00 77.94 86 ARG A N 1
ATOM 601 C CA . ARG A 1 86 ? -10.396 -5.680 22.446 1.00 77.94 86 ARG A CA 1
ATOM 602 C C . ARG A 1 86 ? -10.249 -5.339 23.939 1.00 77.94 86 ARG A C 1
ATOM 604 O O . ARG A 1 86 ? -9.241 -4.727 24.285 1.00 77.94 86 ARG A O 1
ATOM 611 N N . PRO A 1 87 ? -11.273 -5.618 24.765 1.00 60.22 87 PRO A N 1
ATOM 612 C CA . PRO A 1 87 ? -11.251 -5.334 26.198 1.00 60.22 87 PRO A CA 1
ATOM 613 C C . PRO A 1 87 ? -10.236 -6.196 26.949 1.00 60.22 87 PRO A C 1
ATOM 615 O O . PRO A 1 87 ? -9.931 -7.308 26.459 1.00 60.22 87 PRO A O 1
#

Radius of gyration: 18.73 Å; chains: 1; bounding box: 37×14×56 Å

Sequence (87 aa):
MAGRLRRRVVAVPALLLQGLGVLAVVLAAVRAVWFAIWAAGAESADLATSWGGPTAIGATLVHGAVAALLAAAGAGLVLLGRRLRRP

Foldseek 3Di:
DVVVVVLCVLLVQLVVLLVQLVVLLVVLVVQLV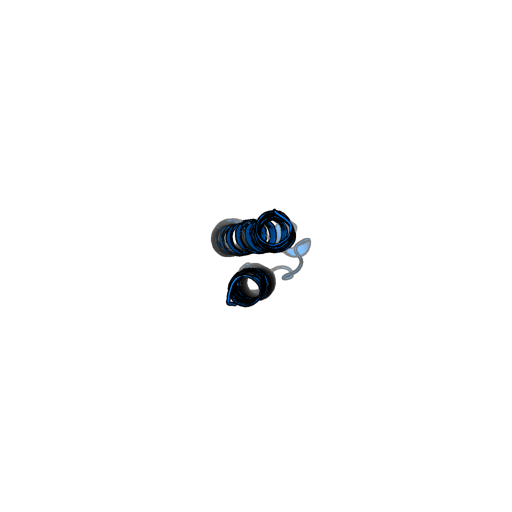VLLVCLVPDDQVVQCPAPLHSHSVSSNVVSNVVSVVSNVVSVVSNVVSVVSNDD